Protein AF-A0A455X1F0-F1 (afdb_monomer_lite)

Structure (mmCIF, N/CA/C/O backbone):
data_AF-A0A455X1F0-F1
#
_entry.id   AF-A0A455X1F0-F1
#
loop_
_atom_site.group_PDB
_atom_site.id
_atom_site.type_symbol
_atom_site.label_atom_id
_atom_site.label_alt_id
_atom_site.la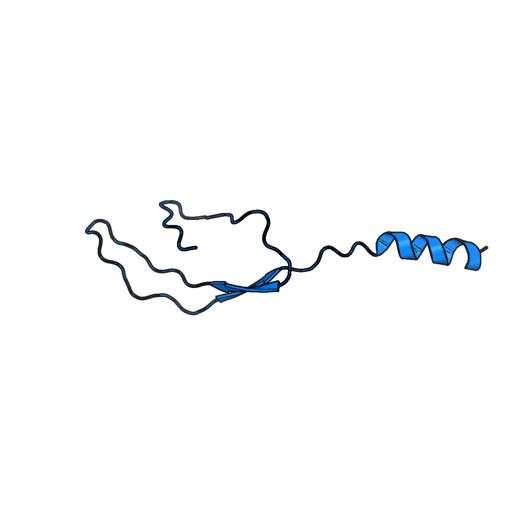bel_comp_id
_atom_site.label_asym_id
_atom_site.label_entity_id
_atom_site.label_seq_id
_atom_site.pdbx_PDB_ins_code
_atom_site.Cartn_x
_atom_site.Cartn_y
_atom_site.Cartn_z
_atom_site.occupancy
_atom_site.B_iso_or_equiv
_atom_site.auth_seq_id
_atom_site.auth_comp_id
_atom_site.auth_asym_id
_atom_site.auth_atom_id
_atom_site.pdbx_PDB_model_num
ATOM 1 N N . MET A 1 1 ? -4.727 3.646 -9.173 1.00 5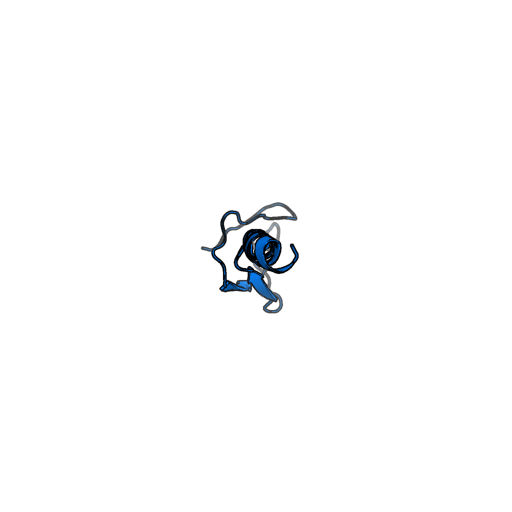5.25 1 MET A N 1
ATOM 2 C CA . MET A 1 1 ? -4.045 4.869 -9.639 1.00 55.25 1 MET A CA 1
ATOM 3 C C . MET A 1 1 ? -2.600 4.462 -9.769 1.00 55.25 1 MET A C 1
ATOM 5 O O . MET A 1 1 ? -2.004 4.116 -8.757 1.00 55.25 1 MET A O 1
ATOM 9 N N . ASP A 1 2 ? -2.111 4.362 -10.999 1.00 60.00 2 ASP A N 1
ATOM 10 C CA . ASP A 1 2 ? -0.807 3.774 -11.290 1.00 60.00 2 ASP A CA 1
ATOM 11 C C . ASP A 1 2 ? 0.194 4.923 -11.415 1.00 60.00 2 ASP A C 1
ATOM 13 O O . ASP A 1 2 ? 0.172 5.668 -12.393 1.00 60.00 2 ASP A O 1
ATOM 17 N N . THR A 1 3 ? 1.012 5.124 -10.383 1.00 71.25 3 THR A N 1
ATOM 18 C CA . THR A 1 3 ? 2.003 6.207 -10.339 1.00 71.25 3 THR A CA 1
ATOM 19 C C . THR A 1 3 ? 3.369 5.651 -10.723 1.00 71.25 3 THR A C 1
ATOM 21 O O . THR A 1 3 ? 3.856 4.712 -10.096 1.00 71.25 3 THR A O 1
ATOM 24 N N . VAL A 1 4 ? 3.997 6.234 -11.745 1.00 73.12 4 VAL A N 1
ATOM 25 C CA . VAL A 1 4 ? 5.386 5.934 -12.119 1.00 73.12 4 VAL A CA 1
ATOM 26 C C . VAL A 1 4 ? 6.291 6.936 -11.419 1.00 73.12 4 VAL A C 1
ATOM 28 O O . VAL A 1 4 ? 6.096 8.143 -11.545 1.00 73.12 4 VAL A O 1
ATOM 31 N N . VAL A 1 5 ? 7.262 6.436 -10.661 1.00 75.19 5 VAL A N 1
ATOM 32 C CA . VAL A 1 5 ? 8.120 7.252 -9.803 1.00 75.19 5 VAL A CA 1
ATOM 33 C C . VAL A 1 5 ? 9.583 6.964 -10.137 1.00 75.19 5 VAL A C 1
ATOM 35 O O . VAL A 1 5 ? 9.977 5.806 -10.224 1.00 75.19 5 VAL A O 1
ATOM 38 N N . ASN A 1 6 ? 10.382 8.019 -10.328 1.00 75.00 6 ASN A N 1
ATOM 39 C CA . ASN A 1 6 ? 11.825 7.944 -10.597 1.00 75.00 6 ASN A CA 1
ATOM 40 C C . ASN A 1 6 ? 12.644 8.303 -9.343 1.00 75.00 6 ASN A C 1
ATOM 42 O O . ASN A 1 6 ? 13.557 9.123 -9.375 1.00 75.00 6 ASN A O 1
ATOM 46 N N . VAL A 1 7 ? 12.231 7.760 -8.202 1.00 73.69 7 VAL A N 1
ATOM 47 C CA . VAL A 1 7 ? 12.942 7.830 -6.923 1.00 73.69 7 VAL A CA 1
ATOM 48 C C . VAL A 1 7 ? 12.785 6.479 -6.228 1.00 73.69 7 VAL A C 1
ATOM 50 O O . VAL A 1 7 ? 11.832 5.746 -6.496 1.00 73.69 7 VAL A O 1
ATOM 53 N N . SER A 1 8 ? 13.717 6.130 -5.343 1.00 71.19 8 SER A N 1
ATOM 54 C CA . SER A 1 8 ? 13.708 4.845 -4.629 1.00 71.19 8 SER A CA 1
ATOM 55 C C . SER A 1 8 ? 12.612 4.731 -3.562 1.00 71.19 8 SER A C 1
ATOM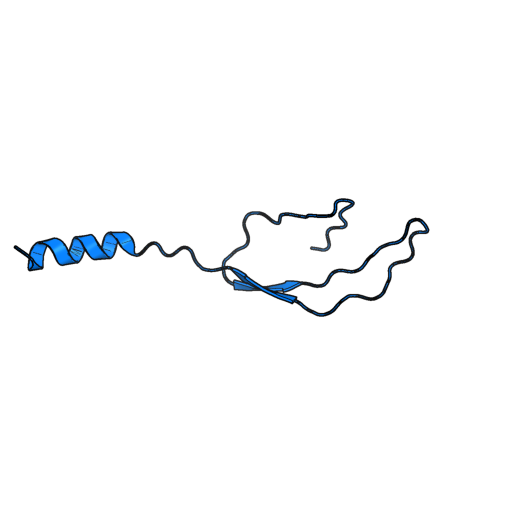 57 O O . SER A 1 8 ? 12.444 3.664 -2.979 1.00 71.19 8 SER A O 1
ATOM 59 N N . GLU A 1 9 ? 11.870 5.810 -3.300 1.00 74.62 9 GLU A N 1
ATOM 60 C CA . GLU A 1 9 ? 10.835 5.888 -2.273 1.00 74.62 9 GLU A CA 1
ATOM 61 C C . GLU A 1 9 ? 9.644 6.719 -2.762 1.00 74.62 9 GLU A C 1
ATOM 63 O O . GLU A 1 9 ? 9.812 7.810 -3.300 1.00 74.62 9 GLU A O 1
ATOM 68 N N . SER A 1 10 ? 8.423 6.223 -2.560 1.00 81.06 10 SER A N 1
ATOM 69 C CA . SER A 1 10 ? 7.198 6.976 -2.827 1.00 81.06 10 SER A CA 1
ATOM 70 C C . SER A 1 10 ? 6.291 6.903 -1.612 1.00 81.06 10 SER A C 1
ATOM 72 O O . SER A 1 10 ? 5.909 5.817 -1.176 1.00 81.06 10 SER A O 1
ATOM 74 N N . GLN A 1 11 ? 5.941 8.069 -1.081 1.00 81.31 11 GLN A N 1
ATOM 75 C CA . GLN A 1 11 ? 4.965 8.191 -0.013 1.00 81.31 11 GLN A CA 1
ATOM 76 C C . GLN A 1 11 ? 3.582 8.430 -0.621 1.00 81.31 11 GLN A C 1
ATOM 78 O O . GLN A 1 11 ? 3.420 9.270 -1.508 1.00 81.31 11 GLN A O 1
ATOM 83 N N . ILE A 1 12 ? 2.584 7.683 -0.146 1.00 82.56 12 ILE A N 1
ATOM 84 C CA . ILE A 1 12 ? 1.184 7.907 -0.505 1.00 82.56 12 ILE A CA 1
ATOM 85 C C . ILE A 1 12 ? 0.475 8.460 0.725 1.00 82.56 12 ILE A C 1
ATOM 87 O O . ILE A 1 12 ? 0.260 7.755 1.711 1.00 82.56 12 ILE A O 1
ATOM 91 N N . ASP A 1 13 ? 0.123 9.737 0.659 1.00 85.62 13 ASP A N 1
ATOM 92 C CA . ASP A 1 13 ? -0.526 10.428 1.764 1.00 85.62 13 ASP A CA 1
ATOM 93 C C . ASP A 1 13 ? -2.032 10.157 1.808 1.00 85.62 13 ASP A C 1
ATOM 95 O O . ASP A 1 13 ? -2.682 9.915 0.789 1.00 85.62 13 ASP A O 1
ATOM 99 N N . ASN A 1 14 ? -2.608 10.267 3.009 1.00 83.62 14 ASN A N 1
ATOM 100 C CA . ASN A 1 14 ? -4.053 10.196 3.254 1.00 83.62 14 ASN A CA 1
ATOM 101 C C . ASN A 1 14 ? -4.728 8.882 2.815 1.00 83.62 14 ASN A C 1
ATOM 103 O O . ASN A 1 14 ? -5.888 8.891 2.389 1.00 83.62 14 ASN A O 1
ATOM 107 N N . LEU A 1 15 ? -4.046 7.738 2.953 1.00 86.44 15 LEU A N 1
ATOM 108 C CA . LEU A 1 15 ? -4.723 6.446 2.819 1.00 86.44 15 LEU A CA 1
ATOM 109 C C . LEU A 1 15 ? -5.835 6.328 3.863 1.00 86.44 15 LEU A C 1
ATOM 111 O O . LEU A 1 15 ? -5.647 6.600 5.050 1.00 86.44 15 LEU A O 1
ATOM 115 N N . LYS A 1 16 ? -7.007 5.890 3.403 1.00 90.31 16 LYS A N 1
ATOM 116 C CA . LYS A 1 16 ? -8.092 5.511 4.304 1.00 90.31 16 LYS A CA 1
ATOM 117 C C . LYS A 1 16 ? -7.696 4.222 5.034 1.00 90.31 16 LYS A C 1
ATOM 119 O O . LYS A 1 16 ? -6.945 3.425 4.478 1.00 90.31 16 LYS A O 1
ATOM 124 N N . PRO A 1 17 ? -8.200 3.981 6.251 1.00 91.50 17 PRO A N 1
ATOM 125 C CA . PRO A 1 17 ? -8.005 2.695 6.902 1.00 91.50 17 PRO A CA 1
ATOM 126 C C . PRO A 1 17 ? -8.536 1.546 6.042 1.00 91.50 17 PRO A C 1
ATOM 128 O O . PRO A 1 17 ? -9.603 1.668 5.432 1.00 91.50 17 PRO A O 1
ATOM 131 N N . GLY A 1 18 ? -7.797 0.442 5.991 1.00 92.25 18 GLY A N 1
ATOM 132 C CA . GLY A 1 18 ? -8.147 -0.706 5.158 1.00 92.25 18 GLY A CA 1
ATOM 133 C C . GLY A 1 18 ? -6.948 -1.551 4.739 1.00 92.25 18 GLY A C 1
ATOM 134 O O . GLY A 1 18 ? -5.801 -1.245 5.061 1.00 92.25 18 GLY A O 1
ATOM 135 N N . ILE A 1 19 ? -7.239 -2.628 4.009 1.00 93.44 19 ILE A N 1
ATOM 136 C CA . ILE A 1 19 ? -6.237 -3.545 3.459 1.00 93.44 19 ILE A CA 1
ATOM 137 C C . ILE A 1 19 ? -5.937 -3.141 2.017 1.00 93.44 19 ILE A C 1
ATOM 139 O O . ILE A 1 19 ? -6.842 -3.048 1.185 1.00 93.44 19 ILE A O 1
ATOM 143 N N . TYR A 1 20 ? -4.659 -2.939 1.722 1.00 93.12 20 TYR A N 1
ATOM 144 C CA . TYR A 1 20 ? -4.159 -2.580 0.403 1.00 93.12 20 TYR A CA 1
ATOM 145 C C . TYR A 1 20 ? -3.224 -3.660 -0.128 1.00 93.12 20 TYR A C 1
ATOM 147 O O . TYR A 1 20 ? -2.415 -4.220 0.610 1.00 93.12 20 TYR A O 1
ATOM 155 N N . TYR A 1 21 ? -3.313 -3.913 -1.432 1.00 93.38 21 TYR A N 1
ATOM 156 C CA . TYR A 1 21 ? -2.435 -4.830 -2.149 1.00 93.38 21 TYR A CA 1
ATOM 157 C C . TYR A 1 21 ? -1.588 -4.039 -3.141 1.00 93.38 21 TYR A C 1
ATOM 159 O O . TYR A 1 21 ? -2.127 -3.393 -4.041 1.00 93.38 21 TYR A O 1
ATOM 167 N N . LEU A 1 22 ? -0.268 -4.083 -2.977 1.00 91.25 22 LEU A N 1
ATOM 168 C CA . LEU A 1 22 ? 0.684 -3.346 -3.802 1.00 91.25 22 LEU A CA 1
ATOM 169 C C . LEU A 1 22 ? 1.591 -4.300 -4.575 1.00 91.25 22 LEU A C 1
ATOM 171 O O . LEU A 1 22 ? 1.918 -5.398 -4.124 1.00 91.25 22 LEU A O 1
ATOM 175 N N . ARG A 1 23 ? 1.993 -3.860 -5.769 1.00 91.62 23 ARG A N 1
ATOM 176 C CA . ARG A 1 23 ? 2.920 -4.562 -6.662 1.00 91.62 23 ARG A CA 1
ATOM 177 C C . ARG A 1 23 ? 3.834 -3.528 -7.293 1.00 91.62 23 ARG A C 1
ATOM 179 O O . ARG A 1 23 ? 3.351 -2.488 -7.734 1.00 91.62 23 ARG A O 1
ATOM 186 N N . VAL A 1 24 ? 5.120 -3.832 -7.388 1.00 90.31 24 VAL A N 1
ATOM 187 C CA . VAL A 1 24 ? 6.111 -2.950 -8.014 1.00 90.31 24 VAL A CA 1
ATOM 188 C C . VAL A 1 24 ? 6.758 -3.692 -9.177 1.00 90.31 24 VAL A C 1
ATOM 190 O O . VAL A 1 24 ? 6.917 -4.912 -9.125 1.00 90.31 24 VAL A O 1
ATOM 193 N N . LYS A 1 25 ? 7.100 -2.962 -10.236 1.00 90.44 25 LYS A N 1
ATOM 194 C CA . LYS A 1 25 ? 7.938 -3.441 -11.337 1.00 90.44 25 LYS A CA 1
ATOM 195 C C . LYS A 1 25 ? 8.973 -2.379 -11.676 1.00 90.44 25 LYS A C 1
ATOM 197 O O . LYS A 1 25 ? 8.701 -1.190 -11.514 1.00 90.44 25 LYS A O 1
ATOM 202 N N . THR A 1 26 ? 10.119 -2.813 -12.176 1.00 89.75 26 THR A N 1
ATOM 203 C CA . THR A 1 26 ? 11.167 -1.916 -12.666 1.00 89.75 26 THR A CA 1
ATOM 204 C C . THR A 1 26 ? 10.909 -1.573 -14.129 1.00 89.75 26 THR A C 1
ATOM 206 O O . THR A 1 26 ? 10.436 -2.418 -14.893 1.00 89.75 26 THR A O 1
ATOM 209 N N . ILE A 1 27 ? 11.212 -0.337 -14.510 1.00 90.69 27 ILE A N 1
ATOM 210 C CA . ILE A 1 27 ? 11.276 0.104 -15.904 1.00 90.69 27 ILE A CA 1
ATOM 211 C C . ILE A 1 27 ? 12.734 0.482 -16.158 1.00 90.69 27 ILE A C 1
ATOM 213 O O . ILE A 1 27 ? 13.271 1.318 -15.432 1.00 90.69 27 ILE A O 1
ATOM 217 N N . ASP A 1 28 ? 13.373 -0.183 -17.115 1.00 88.44 28 ASP A N 1
ATOM 218 C CA . ASP A 1 28 ? 14.769 0.062 -17.487 1.00 88.44 28 ASP A CA 1
ATOM 219 C C . ASP A 1 28 ? 14.891 1.325 -18.369 1.00 88.44 28 ASP A C 1
ATOM 221 O O . ASP A 1 28 ? 13.891 1.885 -18.832 1.00 88.44 28 ASP A O 1
ATOM 225 N N . ALA A 1 29 ? 16.112 1.811 -18.585 1.00 86.94 29 ALA A N 1
ATOM 226 C CA . ALA A 1 29 ? 16.403 3.053 -19.303 1.00 86.94 29 ALA A CA 1
ATOM 227 C C . ALA A 1 29 ? 15.979 3.022 -20.783 1.00 86.94 29 ALA A C 1
ATOM 229 O O . ALA A 1 29 ? 15.730 4.071 -21.377 1.00 86.94 29 ALA A O 1
ATOM 230 N N . ASP A 1 30 ? 15.872 1.831 -21.370 1.00 90.06 30 ASP A N 1
ATOM 231 C CA . ASP A 1 30 ? 15.350 1.598 -22.720 1.00 90.06 30 ASP A CA 1
ATOM 232 C C . ASP A 1 30 ? 13.807 1.544 -22.773 1.00 90.06 30 ASP A C 1
ATOM 234 O O . ASP A 1 30 ? 13.220 1.375 -23.844 1.00 90.06 30 ASP A O 1
ATOM 238 N N . GLY A 1 31 ? 13.136 1.718 -21.628 1.00 87.88 31 GLY A N 1
ATOM 239 C CA . GLY A 1 31 ? 11.685 1.645 -21.489 1.00 87.88 31 GLY A CA 1
ATOM 240 C C . GLY A 1 31 ? 11.151 0.228 -21.276 1.00 87.88 31 GLY A C 1
ATOM 241 O O . GLY A 1 31 ? 9.928 0.046 -21.214 1.00 87.88 31 GLY A O 1
ATOM 242 N N . PHE A 1 32 ? 12.017 -0.780 -21.137 1.00 91.75 32 PHE A N 1
ATOM 243 C CA . PHE A 1 32 ? 11.592 -2.145 -20.866 1.00 91.75 32 PHE A CA 1
ATOM 244 C C . PHE A 1 32 ? 10.995 -2.263 -19.459 1.00 91.75 32 PHE A C 1
ATOM 246 O O . PHE A 1 32 ? 11.668 -2.086 -18.445 1.00 91.75 32 PHE A O 1
ATOM 253 N N . ALA A 1 33 ? 9.706 -2.596 -19.388 1.00 91.56 33 ALA A N 1
ATOM 254 C CA . ALA A 1 33 ? 9.035 -2.879 -18.128 1.00 91.56 33 ALA A CA 1
ATOM 255 C C . ALA A 1 33 ? 9.198 -4.360 -17.766 1.00 91.56 33 ALA A C 1
ATOM 257 O O . ALA A 1 33 ? 8.585 -5.229 -18.391 1.00 91.56 33 ALA A O 1
ATOM 258 N N . GLY A 1 34 ? 9.983 -4.633 -16.725 1.00 90.25 34 GLY A N 1
ATOM 259 C CA . GLY A 1 34 ? 10.169 -5.978 -16.195 1.00 90.25 34 GLY A CA 1
ATOM 260 C C . GLY A 1 34 ? 8.889 -6.574 -15.586 1.00 90.25 34 GLY A C 1
ATOM 261 O O . GLY A 1 34 ? 7.856 -5.898 -15.468 1.00 90.25 34 GLY A O 1
ATOM 262 N N . PRO A 1 35 ? 8.933 -7.853 -15.173 1.00 93.81 35 PRO A N 1
ATOM 263 C CA . PRO A 1 35 ? 7.804 -8.489 -14.510 1.00 93.81 35 PRO A CA 1
ATOM 264 C C . PRO A 1 35 ? 7.478 -7.787 -13.186 1.00 93.81 35 PRO A C 1
ATOM 266 O O . PRO A 1 35 ? 8.347 -7.221 -12.521 1.00 93.81 35 PRO A O 1
ATOM 269 N N . PHE A 1 36 ? 6.208 -7.851 -12.784 1.00 94.00 36 PHE A N 1
ATOM 270 C CA . PHE A 1 36 ? 5.827 -7.442 -11.437 1.00 94.00 36 PHE A CA 1
ATOM 271 C C . PHE A 1 36 ? 6.471 -8.366 -10.407 1.00 94.00 36 PHE A C 1
ATOM 273 O O . PHE A 1 36 ? 6.473 -9.588 -10.564 1.00 94.00 36 PHE A O 1
ATOM 280 N N . GLY A 1 37 ? 6.968 -7.763 -9.332 1.00 91.81 37 GLY A N 1
ATOM 281 C CA . GLY A 1 37 ? 7.347 -8.486 -8.131 1.00 91.81 37 GLY A CA 1
ATOM 282 C C . GLY A 1 37 ? 6.138 -9.119 -7.424 1.00 91.81 37 GLY A C 1
ATOM 283 O O . GLY A 1 37 ? 4.989 -8.968 -7.861 1.00 91.81 37 GLY A O 1
ATOM 284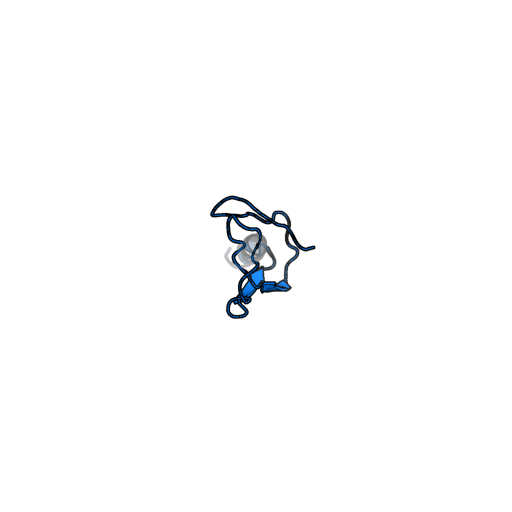 N N . PRO A 1 38 ? 6.384 -9.819 -6.306 1.00 94.75 38 PRO A N 1
ATOM 285 C CA . PRO A 1 38 ? 5.326 -10.436 -5.516 1.00 94.75 38 PRO A CA 1
ATOM 286 C C . PRO A 1 38 ? 4.333 -9.395 -4.980 1.00 94.75 38 PRO A C 1
ATOM 288 O O . PRO A 1 38 ? 4.675 -8.230 -4.761 1.00 94.75 38 PRO A O 1
ATOM 291 N N . VAL A 1 39 ? 3.093 -9.836 -4.747 1.00 95.38 39 VAL A N 1
ATOM 292 C CA . VAL A 1 39 ? 2.064 -9.009 -4.106 1.00 95.38 39 VAL A CA 1
ATOM 293 C C . VAL A 1 39 ? 2.453 -8.760 -2.653 1.00 95.38 39 VAL A C 1
ATOM 295 O O . VAL A 1 39 ? 2.719 -9.702 -1.909 1.00 95.38 39 VAL A O 1
ATOM 298 N N . GLN A 1 40 ? 2.439 -7.496 -2.249 1.00 93.75 40 GLN A N 1
ATOM 299 C CA . GLN A 1 40 ? 2.610 -7.073 -0.864 1.00 93.75 40 GLN A CA 1
ATOM 300 C C . GLN A 1 40 ? 1.259 -6.645 -0.299 1.00 93.75 40 GLN A C 1
ATOM 302 O O . GLN A 1 40 ? 0.511 -5.925 -0.960 1.00 93.75 40 GLN A O 1
ATOM 307 N N . GLN A 1 41 ? 0.951 -7.077 0.921 1.00 94.25 41 GLN A N 1
ATOM 308 C CA . GLN A 1 41 ? -0.242 -6.654 1.646 1.00 94.25 41 GLN A CA 1
ATOM 309 C C . GLN A 1 41 ? 0.157 -5.645 2.721 1.00 94.25 41 GLN A C 1
ATOM 311 O O . GLN A 1 41 ? 1.048 -5.918 3.524 1.00 94.25 41 GLN A O 1
ATOM 316 N N . ILE A 1 42 ? -0.518 -4.500 2.745 1.00 91.25 42 ILE A N 1
ATOM 317 C CA . ILE A 1 42 ? -0.328 -3.454 3.751 1.00 91.25 42 ILE A CA 1
ATOM 318 C C . ILE A 1 42 ? -1.670 -3.193 4.425 1.00 91.25 42 ILE A C 1
ATOM 320 O O . ILE A 1 42 ? -2.681 -2.980 3.757 1.00 91.25 42 ILE A O 1
ATOM 324 N N . GLU A 1 43 ? -1.676 -3.203 5.753 1.00 91.62 43 GLU A N 1
ATOM 325 C CA . GLU A 1 43 ? -2.833 -2.826 6.557 1.00 91.62 43 GLU A CA 1
ATOM 326 C C . GLU A 1 43 ? -2.649 -1.400 7.078 1.00 91.62 43 GLU A C 1
ATOM 328 O O . GLU A 1 43 ? -1.665 -1.090 7.752 1.00 91.62 43 GLU A O 1
ATOM 333 N N . VAL A 1 44 ? -3.599 -0.522 6.756 1.00 90.94 44 VAL A N 1
ATOM 334 C CA . VAL A 1 44 ? -3.633 0.850 7.267 1.00 90.94 44 VAL A CA 1
ATOM 335 C C . VAL A 1 44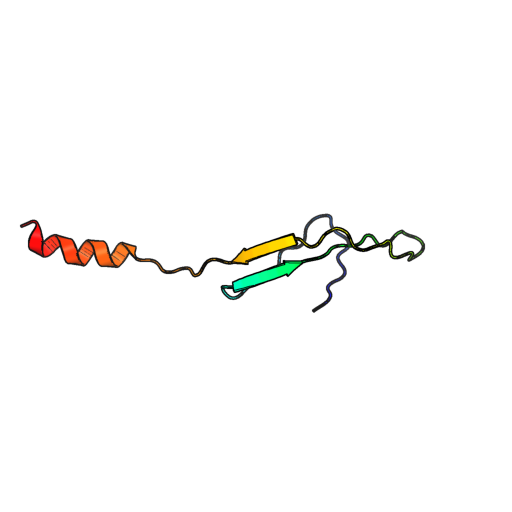 ? -4.570 0.883 8.474 1.00 90.94 44 VAL A C 1
ATOM 337 O O . VAL A 1 44 ? -5.783 0.714 8.298 1.00 90.94 44 VAL A O 1
ATOM 340 N N . PRO A 1 45 ? -4.048 1.095 9.697 1.00 85.50 45 PRO A N 1
ATOM 341 C CA . PRO A 1 45 ? -4.859 1.050 10.902 1.00 85.50 45 PRO A CA 1
ATOM 342 C C . PRO A 1 45 ? -5.813 2.242 10.973 1.00 85.50 45 PRO A C 1
ATOM 344 O O . PRO A 1 45 ? -5.491 3.364 10.573 1.00 85.50 45 PRO A O 1
ATOM 347 N N . THR A 1 46 ? -6.986 2.023 11.565 1.00 82.25 46 THR A N 1
ATOM 348 C CA . THR A 1 46 ? -7.859 3.136 11.949 1.00 82.25 46 THR A CA 1
ATOM 349 C C . THR A 1 46 ? -7.248 3.836 13.159 1.00 82.25 46 THR A C 1
ATOM 351 O O . THR A 1 46 ? -7.011 3.203 14.188 1.00 82.25 46 THR A O 1
ATOM 354 N N . LYS A 1 47 ? -7.009 5.152 13.071 1.00 72.56 47 LYS A N 1
ATOM 355 C CA . LYS A 1 47 ? -6.665 5.965 14.246 1.00 72.56 47 LYS A CA 1
ATOM 356 C C . LYS A 1 47 ? -7.899 6.126 15.137 1.00 72.56 47 LYS A C 1
ATOM 358 O O . LYS A 1 47 ? -8.560 7.160 15.096 1.00 72.56 47 LYS A O 1
ATOM 363 N N . THR A 1 48 ? -8.196 5.130 15.964 1.00 74.19 48 THR A N 1
ATOM 364 C CA . THR A 1 48 ? -9.146 5.309 17.066 1.00 74.19 48 THR A CA 1
ATOM 365 C C . THR A 1 48 ? -8.367 5.594 18.341 1.00 74.19 48 THR A C 1
ATOM 367 O O . THR A 1 48 ? -7.732 4.714 18.916 1.00 74.19 48 THR A O 1
ATOM 370 N N . ASN A 1 49 ? -8.371 6.857 18.768 1.00 75.88 49 ASN A N 1
ATOM 371 C CA . ASN A 1 49 ? -7.739 7.264 20.017 1.00 75.88 49 ASN A CA 1
ATOM 372 C C . ASN A 1 49 ? -8.686 6.977 21.191 1.00 75.88 49 ASN A C 1
ATOM 374 O O . ASN A 1 49 ? -9.618 7.739 21.429 1.00 75.88 49 ASN A O 1
ATOM 378 N N . TYR A 1 50 ? -8.449 5.891 21.926 1.00 80.12 50 TYR A N 1
ATOM 379 C CA . TYR A 1 50 ? -9.252 5.498 23.092 1.00 80.12 50 TYR A CA 1
ATOM 380 C C . TYR A 1 50 ? -8.775 6.104 24.417 1.00 80.12 50 TYR A C 1
ATOM 382 O O . TYR A 1 50 ? -9.351 5.813 25.460 1.00 80.12 50 TYR A O 1
ATOM 390 N N . TRP A 1 51 ? -7.755 6.966 24.407 1.00 80.69 51 TRP A N 1
ATOM 391 C CA . TRP A 1 51 ? -7.166 7.502 25.638 1.00 80.69 51 TRP A CA 1
ATOM 392 C C . TRP A 1 51 ? -8.169 8.279 26.511 1.00 80.69 51 TRP A C 1
ATOM 394 O O . TRP A 1 51 ? -8.131 8.192 27.733 1.00 80.69 51 TRP A O 1
ATOM 404 N N . TRP A 1 52 ? -9.140 8.954 25.891 1.00 82.69 52 TRP A N 1
ATOM 405 C CA . TRP A 1 52 ? -10.242 9.627 26.587 1.00 82.69 52 TRP A CA 1
ATOM 406 C C . TRP A 1 52 ? -11.140 8.683 27.404 1.00 82.69 52 TRP A C 1
ATOM 408 O O . TRP A 1 52 ? -11.703 9.116 28.405 1.00 82.69 52 TRP A O 1
ATOM 418 N N . LEU A 1 53 ? -11.247 7.398 27.044 1.00 83.44 53 LEU A N 1
ATOM 419 C CA . LEU A 1 53 ? -12.027 6.430 27.824 1.00 83.44 53 LEU A CA 1
ATOM 420 C C . LEU A 1 53 ? -11.410 6.178 29.204 1.00 83.44 53 LEU A C 1
ATOM 422 O O . LEU A 1 53 ? -12.132 5.839 30.136 1.00 83.44 53 LEU A O 1
ATOM 426 N N . LEU A 1 54 ? -10.103 6.404 29.375 1.00 82.75 54 LEU A N 1
ATOM 427 C CA . LEU A 1 54 ? -9.457 6.305 30.685 1.00 82.75 54 LEU A CA 1
ATOM 428 C C . LEU A 1 54 ? -9.953 7.387 31.656 1.00 82.75 54 LEU A C 1
ATOM 430 O O . LEU A 1 54 ? -9.987 7.148 32.860 1.00 82.75 54 LEU A O 1
ATOM 434 N N . LEU A 1 55 ? -10.412 8.540 31.153 1.00 84.06 55 LEU A N 1
ATOM 435 C CA . LEU A 1 55 ? -11.000 9.592 31.991 1.00 84.06 55 LEU A CA 1
ATOM 436 C C . LEU A 1 55 ? -12.335 9.157 32.620 1.00 84.06 55 LEU A C 1
ATOM 438 O O . LEU A 1 55 ? -12.684 9.647 33.690 1.00 84.06 55 LEU A O 1
ATOM 442 N N . LEU A 1 56 ? -13.051 8.203 32.013 1.00 85.25 56 LEU A N 1
ATOM 443 C CA . LEU A 1 56 ? -14.298 7.652 32.564 1.00 85.25 56 LEU A CA 1
ATOM 444 C C . LEU A 1 56 ? -14.068 6.733 33.773 1.00 85.25 56 LEU A C 1
ATOM 446 O O . LEU A 1 56 ? -15.006 6.482 34.525 1.00 85.25 56 LEU A O 1
ATOM 450 N N . LEU A 1 57 ? -12.837 6.254 33.984 1.00 85.56 57 LEU A N 1
ATOM 451 C CA . LEU A 1 57 ? -12.472 5.411 35.129 1.00 85.56 57 LEU A CA 1
ATOM 452 C C . LEU A 1 57 ? -12.087 6.231 36.374 1.00 85.56 57 LEU A C 1
ATOM 454 O O . LEU A 1 57 ? -12.142 5.714 37.486 1.00 85.56 57 LEU A O 1
ATOM 458 N N . VAL A 1 58 ? -11.751 7.515 36.201 1.00 84.75 58 VAL A N 1
ATOM 459 C CA . VAL A 1 58 ? -11.395 8.451 37.284 1.00 84.75 58 VAL A CA 1
ATOM 460 C C . VAL A 1 58 ? -12.484 8.583 38.365 1.00 84.75 58 VAL A C 1
ATOM 462 O O . VAL A 1 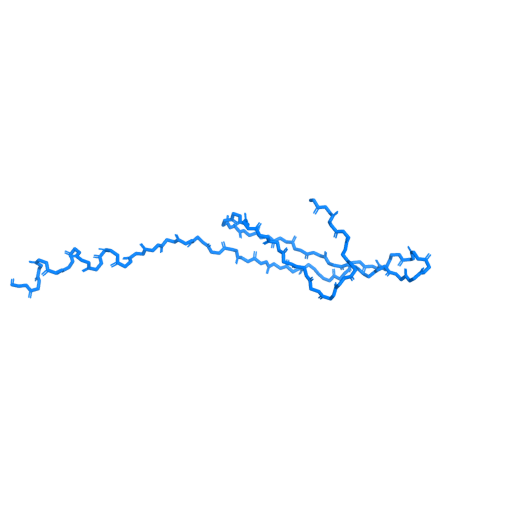58 ? -12.136 8.484 39.538 1.00 84.75 58 VAL A O 1
ATOM 465 N N . PRO A 1 59 ? -13.787 8.754 38.047 1.00 82.50 59 PRO A N 1
ATOM 466 C CA . PRO A 1 59 ? -14.822 8.908 39.075 1.00 82.50 59 PRO A CA 1
ATOM 467 C C . PRO A 1 59 ? -15.110 7.638 39.891 1.00 82.50 59 PRO A C 1
ATOM 469 O O . PRO A 1 59 ? -15.763 7.736 40.920 1.00 82.50 59 PRO A O 1
ATOM 472 N N . PHE A 1 60 ? -14.652 6.461 39.452 1.00 74.31 60 PHE A N 1
ATOM 473 C CA . PHE A 1 60 ? -14.820 5.196 40.184 1.00 74.31 60 PHE A CA 1
ATOM 474 C C . PHE A 1 60 ? -13.619 4.853 41.081 1.00 74.31 60 PHE A C 1
ATOM 476 O O . PHE A 1 60 ? -13.676 3.889 41.840 1.00 74.31 60 PHE A O 1
ATOM 483 N N . ALA A 1 61 ? -12.531 5.620 40.972 1.00 75.31 61 ALA A N 1
ATOM 484 C CA . ALA A 1 61 ? -11.303 5.441 41.742 1.00 75.31 61 ALA A CA 1
ATOM 485 C C . ALA A 1 61 ? -11.171 6.422 42.930 1.00 75.31 61 ALA A C 1
ATOM 487 O O . ALA A 1 61 ? -10.131 6.407 43.588 1.00 75.31 61 ALA A O 1
ATOM 488 N N . LEU A 1 62 ? -12.187 7.266 43.184 1.00 71.44 62 LEU A N 1
ATOM 489 C CA . LEU A 1 62 ? -12.260 8.229 44.295 1.00 71.44 62 LEU A CA 1
ATOM 490 C C . LEU A 1 62 ? -13.240 7.770 45.383 1.00 71.44 62 LEU A C 1
ATOM 492 O O . LEU A 1 62 ? -14.330 7.280 45.014 1.00 71.44 62 LEU A O 1
#

Secondary structure (DSSP, 8-state):
-----SSS----TTPPSEEEEE----B-TT--B------EEEEE------GGGGGGGGGG--

Radius of gyration: 20.95 Å; chains: 1; bounding box: 31×21×67 Å

Foldseek 3Di:
DDDDDPDPDDDDPDDDFDKDKDWDWDQDPVRDTDDIDDIDIDGDDDPDDCVVVVVVCVVVVD

pLDDT: mean 84.35, std 8.68, range [55.25, 95.38]

Sequence (62 aa):
MDTVVNVSESQIDNLKPGIYYLRVKTIDADGFAGPFGPVQQIEVPTKTNYWWLLLLLVPFAL